Protein AF-A0A955N6A4-F1 (afdb_monomer)

Structure (mmCIF, N/CA/C/O backbone):
data_AF-A0A955N6A4-F1
#
_entry.id   AF-A0A955N6A4-F1
#
loop_
_atom_site.group_PDB
_atom_site.id
_atom_site.type_symbol
_atom_site.label_atom_id
_atom_site.label_alt_id
_atom_site.label_comp_id
_atom_site.label_asym_id
_atom_site.label_entity_id
_atom_site.label_seq_id
_atom_site.pdbx_PDB_ins_code
_atom_site.Cartn_x
_atom_site.Cartn_y
_atom_site.Cartn_z
_atom_site.occupancy
_atom_site.B_iso_or_equiv
_atom_site.auth_seq_id
_atom_site.auth_comp_id
_atom_site.auth_asym_id
_atom_site.auth_atom_id
_atom_site.pdbx_PDB_model_num
ATOM 1 N N . GLY A 1 1 ? -5.826 -9.519 15.016 1.00 80.50 1 GLY A N 1
ATOM 2 C CA . GLY A 1 1 ? -5.200 -8.905 13.832 1.00 80.50 1 GLY A CA 1
ATOM 3 C C . GLY A 1 1 ? -6.111 -9.140 12.654 1.00 80.50 1 GLY A C 1
ATOM 4 O O . GLY A 1 1 ? -6.781 -10.165 12.646 1.00 80.50 1 GLY A O 1
ATOM 5 N N . LEU A 1 2 ? -6.178 -8.193 11.730 1.00 94.69 2 LEU A N 1
ATOM 6 C CA . LEU A 1 2 ? -6.999 -8.264 10.521 1.00 94.69 2 LEU A CA 1
ATOM 7 C C . LEU A 1 2 ? -6.100 -8.597 9.326 1.00 94.69 2 LEU A C 1
ATOM 9 O O . LEU A 1 2 ? -4.927 -8.227 9.340 1.00 94.69 2 LEU A O 1
ATOM 13 N N . THR A 1 3 ? -6.622 -9.296 8.319 1.00 96.44 3 THR A N 1
ATOM 14 C CA . THR A 1 3 ? -5.871 -9.633 7.098 1.00 96.44 3 THR A CA 1
ATOM 15 C C . THR A 1 3 ? -6.649 -9.162 5.884 1.00 96.44 3 THR A C 1
ATOM 17 O O . THR A 1 3 ? -7.844 -9.420 5.819 1.00 96.44 3 THR A O 1
ATOM 20 N N . VAL A 1 4 ? -5.971 -8.492 4.956 1.00 96.88 4 VAL A N 1
ATOM 21 C CA . VAL A 1 4 ? -6.491 -8.117 3.638 1.00 96.88 4 VAL A 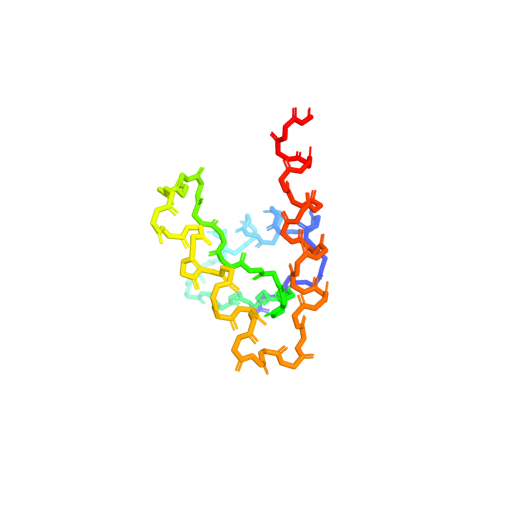CA 1
ATOM 22 C C . VAL A 1 4 ? -5.821 -9.025 2.611 1.00 96.88 4 VAL A C 1
ATOM 24 O O . VAL A 1 4 ? -4.609 -8.926 2.401 1.00 96.88 4 VAL A O 1
ATOM 27 N N . ASP A 1 5 ? -6.595 -9.919 2.008 1.00 94.81 5 ASP A N 1
ATOM 28 C CA . ASP A 1 5 ? -6.188 -10.806 0.916 1.00 94.81 5 ASP A CA 1
ATOM 29 C C . ASP A 1 5 ? -6.862 -10.431 -0.415 1.00 94.81 5 ASP A C 1
ATOM 31 O O . ASP A 1 5 ? -6.208 -10.489 -1.457 1.00 94.81 5 ASP A O 1
ATOM 35 N N . ASP A 1 6 ? -8.114 -9.964 -0.380 1.00 93.94 6 ASP A N 1
ATOM 36 C CA . ASP A 1 6 ? -8.786 -9.296 -1.497 1.00 93.94 6 ASP A CA 1
ATOM 37 C C . ASP A 1 6 ? -8.660 -7.759 -1.377 1.00 93.94 6 ASP A C 1
ATOM 39 O O . ASP A 1 6 ? -9.111 -7.165 -0.390 1.00 93.94 6 ASP A O 1
ATOM 43 N N . PRO A 1 7 ? -8.086 -7.065 -2.380 1.00 91.44 7 PRO A N 1
ATOM 44 C CA . PRO A 1 7 ? -8.054 -5.605 -2.422 1.00 91.44 7 PRO A CA 1
ATOM 45 C C . PRO A 1 7 ? -9.426 -4.927 -2.281 1.00 91.44 7 PRO A C 1
ATOM 47 O O . PRO A 1 7 ? -9.485 -3.795 -1.798 1.00 91.44 7 PRO A O 1
ATOM 50 N N . ALA A 1 8 ? -10.519 -5.582 -2.688 1.00 94.81 8 ALA A N 1
ATOM 51 C CA . ALA A 1 8 ? -11.878 -5.051 -2.575 1.00 94.81 8 ALA A CA 1
ATOM 52 C C . ALA A 1 8 ? -12.328 -4.876 -1.115 1.00 94.81 8 ALA A C 1
ATOM 54 O O . ALA A 1 8 ? -13.066 -3.937 -0.807 1.00 94.81 8 ALA A O 1
ATOM 55 N N . ASP A 1 9 ? -11.824 -5.714 -0.209 1.00 95.44 9 ASP A N 1
ATOM 56 C CA . ASP A 1 9 ? -12.163 -5.685 1.215 1.00 95.44 9 ASP A CA 1
ATOM 57 C C . ASP A 1 9 ? -11.290 -4.707 2.013 1.00 95.44 9 ASP A C 1
ATOM 59 O O . ASP A 1 9 ? -11.538 -4.446 3.190 1.00 95.44 9 ASP A O 1
ATOM 63 N N . CYS A 1 10 ? -10.275 -4.113 1.380 1.00 95.31 10 CYS A N 1
ATOM 64 C CA . CYS A 1 10 ? -9.337 -3.215 2.046 1.00 95.31 10 CYS A CA 1
ATOM 65 C C . CYS A 1 10 ? -10.056 -2.062 2.766 1.00 95.31 10 CYS A C 1
ATOM 67 O O . CYS A 1 10 ? -9.763 -1.785 3.926 1.00 95.31 10 CYS A O 1
ATOM 69 N N . GLY A 1 11 ? -11.045 -1.430 2.124 1.00 96.38 11 GLY A N 1
ATOM 70 C CA . GLY A 1 11 ? -11.788 -0.320 2.728 1.00 96.38 11 GLY A CA 1
ATOM 71 C C . GLY A 1 11 ? -12.517 -0.720 4.014 1.00 96.38 11 GLY A C 1
ATOM 72 O O . GLY A 1 11 ? -12.321 -0.100 5.058 1.00 96.38 11 GLY A O 1
ATOM 73 N N . SER A 1 12 ? -13.299 -1.800 3.965 1.00 97.12 12 SER A N 1
ATOM 74 C CA . SER A 1 12 ? -14.105 -2.258 5.103 1.00 97.12 12 SER A CA 1
ATOM 75 C C . SER A 1 12 ? -13.245 -2.771 6.262 1.00 97.12 12 SER A C 1
ATOM 77 O O . SER A 1 12 ? -13.551 -2.516 7.429 1.00 97.12 12 SER A O 1
ATOM 79 N N . ILE A 1 13 ? -12.135 -3.448 5.960 1.00 97.00 13 ILE A N 1
ATOM 80 C CA . ILE A 1 13 ? -11.191 -3.952 6.962 1.00 97.00 13 ILE A CA 1
ATOM 81 C C . ILE A 1 13 ? -10.460 -2.800 7.656 1.00 97.00 13 ILE A C 1
ATOM 83 O O . ILE A 1 13 ? -10.251 -2.841 8.871 1.00 97.00 13 ILE A O 1
ATOM 87 N N . ILE A 1 14 ? -10.090 -1.755 6.915 1.00 97.00 14 ILE A N 1
ATOM 88 C CA . ILE A 1 14 ? -9.477 -0.556 7.491 1.00 97.00 14 ILE A CA 1
ATOM 89 C C . ILE A 1 14 ? -10.475 0.201 8.376 1.00 97.00 14 ILE A C 1
ATOM 91 O O . ILE A 1 14 ? -10.115 0.592 9.489 1.00 97.00 14 ILE A O 1
ATOM 95 N N . ASP A 1 15 ? -11.735 0.331 7.957 1.00 97.75 15 ASP A N 1
ATOM 96 C CA . ASP A 1 15 ? -12.787 0.932 8.787 1.00 97.75 15 ASP A CA 1
ATOM 97 C C . ASP A 1 15 ? -12.972 0.165 10.106 1.00 97.75 15 ASP A C 1
ATOM 99 O O . ASP A 1 15 ? -13.041 0.762 11.185 1.00 97.75 15 ASP A O 1
ATOM 103 N N . GLN A 1 16 ? -12.975 -1.169 10.045 1.00 96.38 16 GLN A N 1
ATOM 104 C CA . GLN A 1 16 ? -13.034 -2.026 11.228 1.00 96.38 16 GLN A CA 1
ATOM 105 C C . GLN A 1 16 ? -11.804 -1.851 12.134 1.00 96.38 16 GLN A C 1
ATOM 107 O O . GLN A 1 16 ? -11.938 -1.818 13.363 1.00 96.38 16 GLN A O 1
ATOM 112 N N . ALA A 1 17 ? -10.608 -1.727 11.551 1.00 96.56 17 ALA A N 1
ATOM 113 C CA . ALA A 1 17 ? -9.371 -1.511 12.296 1.00 96.56 17 ALA A CA 1
ATOM 114 C C . ALA A 1 17 ? -9.442 -0.223 13.125 1.00 96.56 17 ALA A C 1
ATOM 116 O O . ALA A 1 17 ? -9.116 -0.245 14.311 1.00 96.56 17 ALA A O 1
ATOM 117 N N . PHE A 1 18 ? -9.921 0.876 12.534 1.00 96.88 18 PHE A N 1
ATOM 118 C CA . PHE A 1 18 ? -10.038 2.165 13.222 1.00 96.88 18 PHE A CA 1
ATOM 119 C C . PHE A 1 18 ? -11.096 2.187 14.328 1.00 96.88 18 PHE A C 1
ATOM 121 O O . PHE A 1 18 ? -10.961 2.951 15.283 1.00 96.88 18 PHE A O 1
ATOM 128 N N . GLN A 1 19 ? -12.134 1.359 14.225 1.00 96.88 19 GLN A N 1
ATOM 129 C CA . GLN A 1 19 ? -13.190 1.263 15.239 1.00 96.88 19 GLN A CA 1
ATOM 130 C C . GLN A 1 19 ? -12.836 0.328 16.402 1.00 96.88 19 GLN A C 1
ATOM 132 O O . GLN A 1 19 ? -13.516 0.335 17.429 1.00 96.88 19 GLN A O 1
ATOM 137 N N . THR A 1 20 ? -11.788 -0.484 16.264 1.00 96.00 20 THR A N 1
ATOM 138 C CA . THR A 1 20 ? -11.381 -1.433 17.302 1.00 96.00 20 THR A CA 1
ATOM 139 C C . THR A 1 20 ? -10.630 -0.699 18.424 1.00 96.00 20 THR A C 1
ATOM 141 O O . THR A 1 20 ? -9.623 -0.044 18.157 1.00 96.00 20 THR A O 1
ATOM 144 N N . PRO A 1 21 ? -11.060 -0.802 19.696 1.00 96.06 21 PRO A N 1
ATOM 145 C CA . PRO A 1 21 ? -10.358 -0.155 20.801 1.00 96.06 21 PRO A CA 1
ATOM 146 C C . PRO A 1 21 ? -8.956 -0.740 21.027 1.00 96.06 21 PRO A C 1
ATOM 148 O O . PRO A 1 21 ? -8.805 -1.930 21.303 1.00 96.06 21 PRO A O 1
ATOM 151 N N . GLY A 1 22 ? -7.937 0.122 20.993 1.00 95.00 22 GLY A N 1
ATOM 152 C CA . GLY A 1 22 ? -6.542 -0.245 21.253 1.00 95.00 22 GLY A CA 1
ATOM 153 C C . GLY A 1 22 ? -5.728 -0.557 19.988 1.00 95.00 22 GLY A C 1
ATOM 154 O O . GLY A 1 22 ? -6.190 -0.323 18.875 1.00 95.00 22 GLY A O 1
ATOM 155 N N . PRO A 1 23 ? -4.475 -1.029 20.134 1.00 96.44 23 PRO A N 1
ATOM 156 C CA . PRO A 1 23 ? -3.600 -1.302 18.996 1.00 96.44 23 PRO A CA 1
ATOM 157 C C . PRO A 1 23 ? -4.112 -2.457 18.127 1.00 96.44 23 PRO A C 1
ATOM 159 O O . PRO A 1 23 ? -4.424 -3.535 18.635 1.00 96.44 23 PRO A O 1
ATOM 162 N N . VAL A 1 24 ? -4.110 -2.260 16.808 1.00 97.19 24 VAL A N 1
ATOM 163 C CA . VAL A 1 24 ? -4.508 -3.276 15.823 1.00 97.19 24 VAL A CA 1
ATOM 164 C C . VAL A 1 24 ? -3.378 -3.519 14.831 1.00 97.19 24 VAL A C 1
ATOM 166 O O . VAL A 1 24 ? -2.774 -2.583 14.316 1.00 97.19 24 VAL A O 1
ATOM 169 N N . LEU A 1 25 ? -3.120 -4.795 14.539 1.00 96.69 25 LEU A N 1
ATOM 170 C CA . LEU A 1 25 ? -2.266 -5.217 13.432 1.00 96.69 25 LEU A CA 1
ATOM 171 C C . LEU A 1 25 ? -3.140 -5.566 12.224 1.00 96.69 25 LEU A C 1
ATOM 173 O O . LEU A 1 25 ? -4.002 -6.444 12.341 1.00 96.69 25 LEU A O 1
ATOM 177 N N . VAL A 1 26 ? -2.883 -4.915 11.090 1.00 96.94 26 VAL A N 1
ATOM 178 C CA . VAL A 1 26 ? -3.473 -5.241 9.785 1.00 96.94 26 VAL A CA 1
ATOM 179 C C . VAL A 1 26 ? -2.376 -5.807 8.887 1.00 96.94 26 VAL A C 1
ATOM 181 O O . VAL A 1 26 ? -1.344 -5.167 8.690 1.00 96.94 26 VAL A O 1
ATOM 184 N N . GLN A 1 27 ? -2.582 -7.010 8.362 1.00 96.50 27 GLN A N 1
ATOM 185 C CA . GLN A 1 27 ? -1.675 -7.673 7.433 1.00 96.50 27 GLN A CA 1
ATOM 186 C C . GLN A 1 27 ? -2.256 -7.607 6.021 1.00 96.50 27 GLN A C 1
ATOM 188 O O . GLN A 1 27 ? -3.281 -8.218 5.752 1.00 96.50 27 GLN A O 1
ATOM 193 N N . ALA A 1 28 ? -1.605 -6.875 5.122 1.00 95.00 28 ALA A N 1
ATOM 194 C CA . ALA A 1 28 ? -2.002 -6.813 3.719 1.00 95.00 28 ALA A CA 1
ATOM 195 C C . ALA A 1 28 ? -1.123 -7.747 2.881 1.00 95.00 28 ALA A C 1
ATOM 197 O O . ALA A 1 28 ? 0.105 -7.621 2.893 1.00 95.00 28 ALA A O 1
ATOM 198 N N . ILE A 1 29 ? -1.747 -8.675 2.159 1.00 93.31 29 ILE A N 1
ATOM 199 C CA . ILE A 1 29 ? -1.077 -9.495 1.152 1.00 93.31 29 ILE A CA 1
ATOM 200 C C . ILE A 1 29 ? -1.025 -8.668 -0.133 1.00 93.31 29 ILE A C 1
ATOM 202 O O . ILE A 1 29 ? -2.055 -8.302 -0.689 1.00 93.31 29 ILE A O 1
ATOM 206 N N . VAL A 1 30 ? 0.184 -8.347 -0.588 1.00 88.56 30 VAL A N 1
ATOM 207 C CA . VAL A 1 30 ? 0.418 -7.529 -1.787 1.00 88.56 30 VAL A CA 1
ATOM 208 C C . VAL A 1 30 ? 1.226 -8.312 -2.815 1.00 88.56 30 VAL A C 1
ATOM 210 O O . VAL A 1 30 ? 2.016 -9.183 -2.445 1.00 88.56 30 VAL A O 1
ATOM 213 N N . ASP A 1 31 ? 1.044 -8.003 -4.102 1.00 83.19 31 ASP A N 1
ATOM 214 C CA . ASP A 1 31 ? 1.886 -8.570 -5.157 1.00 83.19 31 ASP A CA 1
ATOM 215 C C . ASP A 1 31 ? 3.320 -8.023 -5.010 1.00 83.19 31 ASP A C 1
ATOM 217 O O . ASP A 1 31 ? 3.528 -6.814 -5.143 1.00 83.19 31 ASP A O 1
ATOM 221 N N . PRO A 1 32 ? 4.333 -8.873 -4.753 1.00 74.38 32 PRO A N 1
ATOM 222 C CA . PRO A 1 32 ? 5.720 -8.424 -4.645 1.00 74.38 32 PRO A CA 1
ATOM 223 C C . PRO A 1 32 ? 6.321 -7.980 -5.990 1.00 74.38 32 PRO A C 1
ATOM 225 O O . PRO A 1 32 ? 7.440 -7.471 -6.016 1.00 74.38 32 PRO A O 1
ATOM 228 N N . PHE A 1 33 ? 5.624 -8.208 -7.106 1.00 70.31 33 PHE A N 1
ATOM 229 C CA . PHE A 1 33 ? 6.070 -7.872 -8.457 1.00 70.31 33 PHE A CA 1
ATOM 230 C C . PHE A 1 33 ? 5.425 -6.605 -9.020 1.00 70.31 33 PHE A C 1
ATOM 232 O O . PHE A 1 33 ? 5.724 -6.260 -10.165 1.00 70.31 33 PHE A O 1
ATOM 239 N N . GLU A 1 34 ? 4.582 -5.911 -8.251 1.00 66.38 34 GLU A N 1
ATOM 240 C CA . GLU A 1 34 ? 4.140 -4.564 -8.605 1.00 66.38 34 GLU A CA 1
ATOM 241 C C . GLU A 1 34 ? 5.347 -3.618 -8.469 1.00 66.38 34 GLU A C 1
ATOM 243 O O . GLU A 1 34 ? 5.855 -3.420 -7.358 1.00 66.38 34 GLU A O 1
ATOM 248 N N . PRO A 1 35 ? 5.885 -3.066 -9.574 1.00 61.38 35 PRO A N 1
ATOM 249 C CA . PRO A 1 35 ? 7.009 -2.154 -9.472 1.00 61.38 35 PRO A CA 1
ATOM 250 C C . PRO A 1 35 ? 6.558 -0.906 -8.707 1.00 61.38 35 PRO A C 1
ATOM 252 O O . PRO A 1 35 ? 5.533 -0.326 -9.070 1.00 61.38 35 PRO A O 1
ATOM 255 N N . PRO A 1 36 ? 7.316 -0.429 -7.702 1.00 59.16 36 PRO A N 1
ATOM 256 C CA . PRO A 1 36 ? 7.035 0.848 -7.064 1.00 59.16 36 PRO A CA 1
ATOM 257 C C . PRO A 1 36 ? 7.311 1.967 -8.076 1.00 59.16 36 PRO A C 1
ATOM 259 O O . PRO A 1 36 ? 8.406 2.527 -8.131 1.00 59.16 36 PRO A O 1
ATOM 262 N N . MET A 1 37 ? 6.338 2.259 -8.939 1.00 56.97 37 MET A N 1
ATOM 263 C CA . MET A 1 37 ? 6.397 3.377 -9.869 1.00 56.97 37 MET A CA 1
ATOM 264 C C . MET A 1 37 ? 5.906 4.632 -9.144 1.00 56.97 37 MET A C 1
ATOM 266 O O . MET A 1 37 ? 4.759 4.676 -8.704 1.00 56.97 37 MET A O 1
ATOM 270 N N . PRO A 1 38 ? 6.743 5.672 -8.988 1.00 57.53 38 PRO A N 1
ATOM 271 C CA . PRO A 1 38 ? 6.260 6.937 -8.466 1.00 57.53 38 PRO A CA 1
ATOM 272 C C . PRO A 1 38 ? 5.318 7.594 -9.482 1.00 57.53 38 PRO A C 1
ATOM 274 O O . PRO A 1 38 ? 5.577 7.561 -10.685 1.00 57.53 38 PRO A O 1
ATOM 2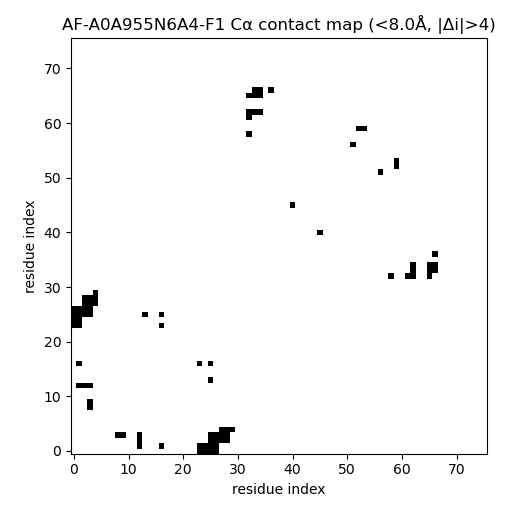77 N N . ALA A 1 39 ? 4.268 8.255 -8.983 1.00 58.03 39 ALA A N 1
ATOM 278 C CA . ALA A 1 39 ? 3.232 8.923 -9.783 1.00 58.03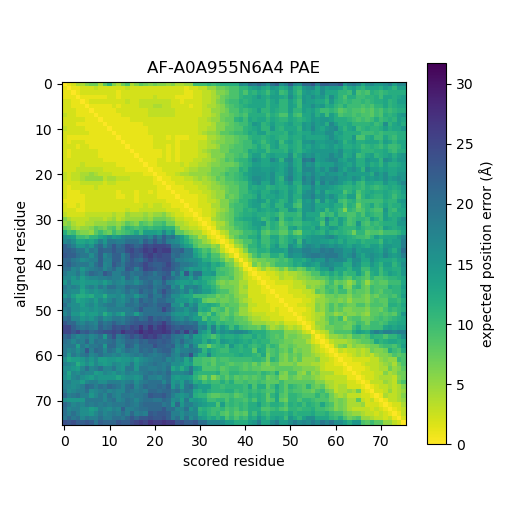 39 ALA A CA 1
ATOM 279 C C . ALA A 1 39 ? 3.783 9.912 -10.834 1.00 58.03 39 ALA A C 1
ATOM 281 O O . ALA A 1 39 ? 3.154 10.161 -11.857 1.00 58.03 39 ALA A O 1
ATOM 282 N N . ASN A 1 40 ? 4.985 10.454 -10.607 1.00 58.22 40 ASN A N 1
ATOM 283 C CA . ASN A 1 40 ? 5.739 11.227 -11.587 1.00 58.22 40 ASN A CA 1
ATOM 284 C C . ASN A 1 40 ? 7.163 10.674 -11.681 1.00 58.22 40 ASN A C 1
ATOM 286 O O . ASN A 1 40 ? 7.976 10.878 -10.778 1.00 58.22 40 ASN A O 1
ATOM 290 N N . ILE A 1 41 ? 7.477 9.995 -12.784 1.00 66.25 41 ILE A N 1
ATOM 291 C CA . ILE A 1 41 ? 8.854 9.621 -13.109 1.00 66.25 41 ILE A CA 1
ATOM 292 C C . ILE A 1 41 ? 9.493 10.720 -13.950 1.00 66.25 41 ILE A C 1
ATOM 294 O O . ILE A 1 41 ?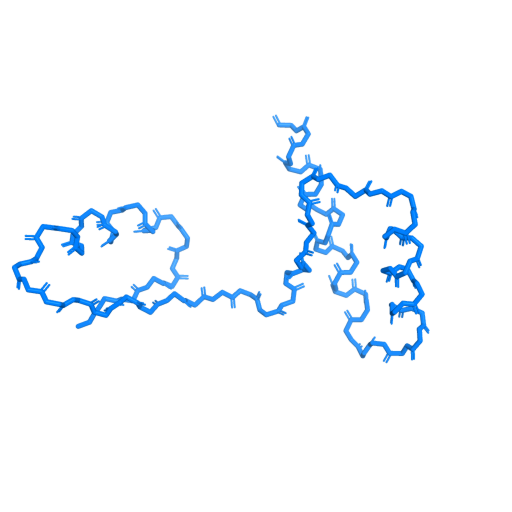 8.980 11.123 -14.994 1.00 66.25 41 ILE A O 1
ATOM 298 N N . THR A 1 42 ? 10.653 11.195 -13.514 1.00 69.12 42 THR A N 1
ATOM 299 C CA . THR A 1 42 ? 11.540 11.950 -14.400 1.00 69.12 42 THR A CA 1
ATOM 300 C C . THR A 1 42 ? 12.120 11.007 -15.459 1.00 69.12 42 THR A C 1
ATOM 302 O O . THR A 1 42 ? 12.280 9.806 -15.222 1.00 69.12 42 THR A O 1
ATOM 305 N N . MET A 1 43 ? 12.492 11.537 -16.628 1.00 67.38 43 MET A N 1
ATOM 306 C CA . MET A 1 43 ? 13.107 10.728 -17.695 1.00 67.38 43 MET A CA 1
ATOM 307 C C . MET A 1 43 ? 14.376 9.992 -17.227 1.00 67.38 43 MET A C 1
ATOM 309 O O . MET A 1 43 ? 14.657 8.884 -17.678 1.00 67.38 43 MET A O 1
ATOM 313 N N . SER A 1 44 ? 15.120 10.562 -16.272 1.00 72.25 44 SER A N 1
ATOM 314 C CA . SER A 1 44 ? 16.307 9.926 -15.689 1.00 72.25 44 SER A CA 1
ATOM 315 C C . SER A 1 44 ? 15.969 8.732 -14.787 1.00 72.25 44 SER A C 1
ATOM 317 O O . SER A 1 44 ? 16.728 7.764 -14.750 1.00 72.25 44 SER A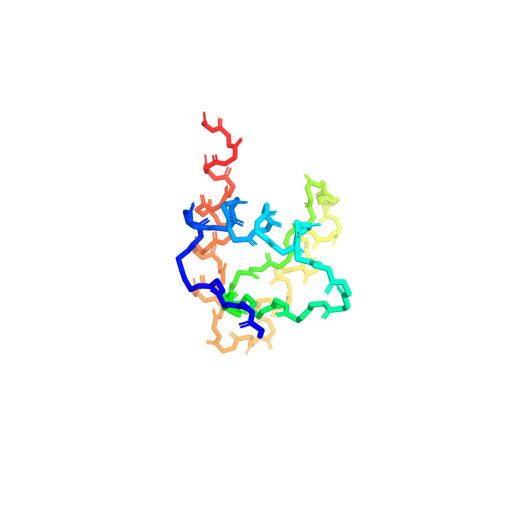 O 1
ATOM 319 N N . GLN A 1 45 ? 14.829 8.753 -14.092 1.00 71.25 45 GLN A N 1
ATOM 320 C CA . GLN A 1 45 ? 14.342 7.614 -13.306 1.00 71.25 45 GLN A CA 1
ATOM 321 C C . GLN A 1 45 ? 13.818 6.493 -14.209 1.00 71.25 45 GLN A C 1
ATOM 323 O O . GLN A 1 45 ? 14.105 5.328 -13.945 1.00 71.25 45 GLN A O 1
ATOM 328 N N . ALA A 1 46 ? 13.140 6.838 -15.308 1.00 73.38 46 ALA A N 1
ATOM 329 C CA . ALA A 1 46 ? 12.695 5.868 -16.309 1.00 73.38 46 ALA A CA 1
ATOM 330 C C . ALA A 1 46 ? 13.879 5.110 -16.936 1.00 73.38 46 ALA A C 1
ATOM 332 O O . ALA A 1 46 ? 13.839 3.888 -17.065 1.00 73.38 46 ALA A O 1
ATOM 333 N N . ALA A 1 47 ? 14.964 5.824 -17.260 1.00 73.31 47 ALA A N 1
ATOM 334 C CA . ALA A 1 47 ? 16.181 5.221 -17.794 1.00 73.31 47 ALA A CA 1
ATOM 335 C C . ALA A 1 47 ? 16.833 4.251 -16.797 1.00 73.31 47 ALA A C 1
ATOM 337 O O . ALA A 1 47 ? 17.188 3.140 -17.177 1.00 73.31 47 ALA A O 1
ATOM 338 N N . LYS A 1 48 ? 16.930 4.627 -15.514 1.00 76.44 48 LYS A N 1
ATOM 339 C CA . LYS A 1 48 ? 17.467 3.745 -14.464 1.00 76.44 48 LYS A CA 1
ATOM 340 C C . LYS A 1 48 ? 16.598 2.510 -14.223 1.00 76.44 48 LYS A C 1
ATOM 342 O O . LYS A 1 48 ? 17.142 1.436 -13.994 1.00 76.44 48 LYS A O 1
ATOM 347 N N . PHE A 1 49 ? 15.276 2.648 -14.308 1.00 72.75 49 PHE A N 1
ATOM 348 C CA . PHE A 1 49 ? 14.338 1.527 -14.223 1.00 72.75 49 PHE A CA 1
ATOM 349 C C . PHE A 1 49 ? 14.483 0.566 -15.416 1.00 72.75 49 PHE A C 1
ATOM 351 O O . PHE A 1 49 ? 14.549 -0.651 -15.244 1.00 72.75 49 PHE A O 1
ATOM 358 N N . ALA A 1 50 ? 14.616 1.098 -16.633 1.00 73.25 50 ALA A N 1
ATOM 359 C CA . ALA A 1 50 ? 14.903 0.290 -17.818 1.00 73.25 50 ALA A CA 1
ATOM 360 C C . ALA A 1 50 ? 16.279 -0.398 -17.723 1.00 73.25 50 ALA A C 1
ATOM 362 O O . ALA A 1 50 ? 16.415 -1.570 -18.075 1.00 73.25 50 ALA A O 1
ATOM 363 N N . GLU A 1 51 ? 17.288 0.301 -17.198 1.00 77.12 51 GLU A N 1
ATOM 364 C CA . GLU A 1 51 ? 18.630 -0.237 -16.971 1.00 77.12 51 GLU A CA 1
ATOM 365 C C . GLU A 1 51 ? 18.621 -1.372 -15.935 1.00 77.12 51 GLU A C 1
ATOM 367 O O . GLU A 1 51 ? 19.262 -2.399 -16.159 1.00 77.12 51 GLU A O 1
ATOM 372 N N . SER A 1 52 ? 17.869 -1.243 -14.836 1.00 71.50 52 SER A N 1
ATOM 373 C CA . SER A 1 52 ? 17.744 -2.303 -13.827 1.00 71.50 52 SER A CA 1
ATOM 374 C C . SER A 1 52 ? 17.016 -3.538 -14.364 1.00 71.50 52 SER A C 1
ATOM 376 O O . SER A 1 52 ? 17.440 -4.657 -14.087 1.00 71.50 52 SER A O 1
ATOM 378 N N . LEU A 1 53 ? 15.989 -3.360 -15.203 1.00 70.75 53 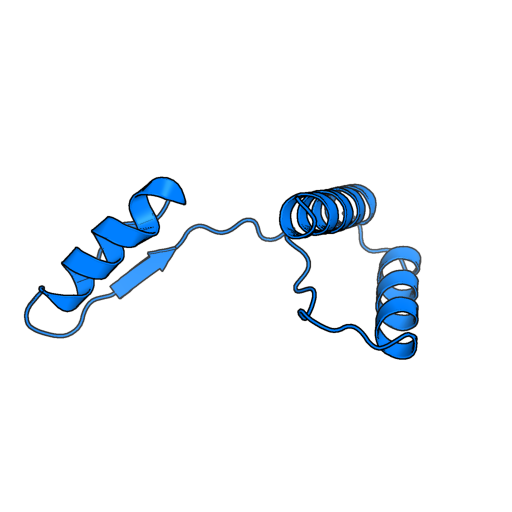LEU A N 1
ATOM 379 C CA . LEU A 1 53 ? 15.318 -4.471 -15.893 1.00 70.75 53 LEU A CA 1
ATOM 380 C C . LEU A 1 53 ? 16.251 -5.181 -16.890 1.00 70.75 53 LEU A C 1
ATOM 382 O O . LEU A 1 53 ? 16.221 -6.409 -17.011 1.00 70.75 53 LEU A O 1
ATOM 386 N N . ALA A 1 54 ? 17.096 -4.425 -17.596 1.00 70.69 54 ALA A N 1
ATOM 387 C CA . ALA A 1 54 ? 18.053 -4.961 -18.562 1.00 70.69 54 ALA A CA 1
ATOM 388 C C . ALA A 1 54 ? 19.248 -5.670 -17.898 1.00 70.69 54 ALA A C 1
ATOM 390 O O . ALA A 1 54 ? 19.746 -6.654 -18.445 1.00 70.69 54 ALA A O 1
ATOM 391 N N . LYS A 1 55 ? 19.679 -5.219 -16.710 1.00 74.88 55 LYS A N 1
ATOM 392 C CA . LYS A 1 55 ? 20.815 -5.770 -15.944 1.00 74.88 55 LYS A CA 1
ATOM 393 C C . LYS A 1 55 ? 20.569 -7.138 -15.293 1.00 74.88 55 LYS A C 1
ATOM 395 O O . LYS A 1 55 ? 21.470 -7.651 -14.636 1.00 74.88 55 LYS A O 1
ATOM 400 N N . GLY A 1 56 ? 19.415 -7.762 -15.537 1.00 62.53 56 GLY A N 1
ATOM 401 C CA . GLY A 1 56 ? 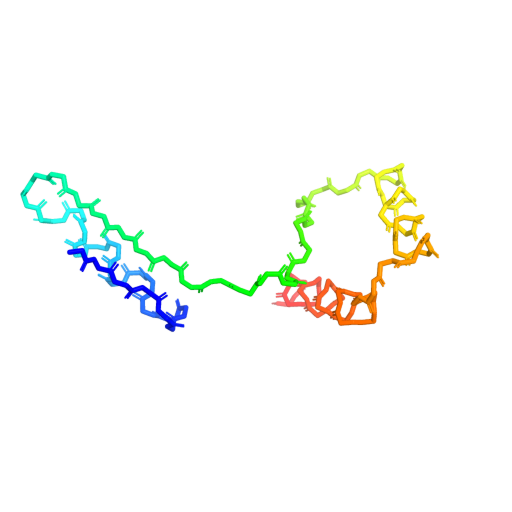19.205 -9.182 -15.242 1.00 62.53 56 GLY A CA 1
ATOM 402 C C . GLY A 1 56 ? 18.179 -9.483 -14.158 1.00 62.53 56 GLY A C 1
ATOM 403 O O . GLY A 1 56 ? 18.247 -10.561 -13.578 1.00 62.53 56 GLY A O 1
ATOM 404 N N . GLU A 1 57 ? 17.227 -8.580 -13.902 1.00 71.19 57 GLU A N 1
ATOM 405 C CA . GLU A 1 57 ? 16.092 -8.874 -13.024 1.00 71.19 57 GLU A CA 1
ATOM 406 C C . GLU A 1 57 ? 15.379 -10.158 -13.512 1.00 71.19 57 GLU A C 1
ATOM 408 O O . GLU A 1 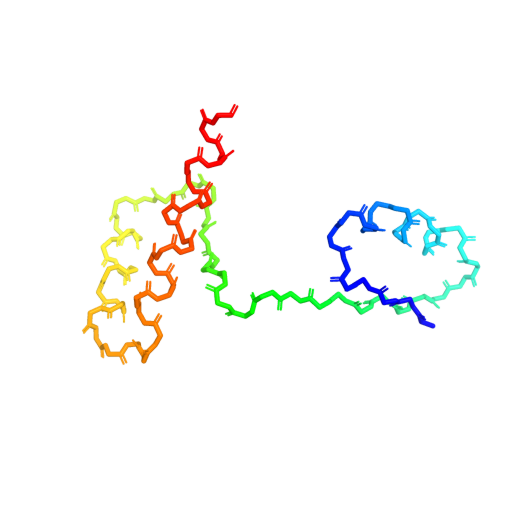57 ? 14.832 -10.165 -14.624 1.00 71.19 57 GLU A O 1
ATOM 413 N N . PRO A 1 58 ? 15.379 -11.265 -12.739 1.00 69.38 58 PRO A N 1
ATOM 414 C CA . PRO A 1 58 ? 14.874 -12.562 -13.203 1.00 69.38 58 PRO A CA 1
ATOM 415 C C . PRO A 1 58 ? 13.411 -12.503 -13.654 1.00 69.38 58 PRO A C 1
ATOM 417 O O . PRO A 1 58 ? 13.002 -13.207 -14.576 1.00 69.38 58 PRO A O 1
ATOM 420 N N . ASN A 1 59 ? 12.637 -11.599 -13.046 1.00 70.12 59 ASN A N 1
ATOM 421 C CA . ASN A 1 59 ? 11.213 -11.402 -13.302 1.00 70.12 59 ASN A CA 1
ATOM 422 C C . ASN A 1 59 ? 10.909 -10.206 -14.222 1.00 70.12 59 ASN A C 1
ATOM 424 O O . ASN A 1 59 ? 9.764 -9.754 -14.281 1.00 70.12 59 ASN A O 1
ATOM 428 N N . ARG A 1 60 ? 11.900 -9.706 -14.979 1.00 69.75 60 ARG A N 1
ATOM 429 C CA . ARG A 1 60 ? 11.803 -8.506 -15.838 1.00 69.75 60 ARG A CA 1
ATOM 430 C C . ARG A 1 60 ? 10.533 -8.420 -16.691 1.00 69.75 60 ARG A C 1
ATOM 432 O O . ARG A 1 60 ? 9.952 -7.349 -16.811 1.00 69.75 60 ARG A O 1
ATOM 439 N N . MET A 1 61 ? 10.091 -9.542 -17.268 1.00 71.06 61 MET A N 1
ATOM 440 C CA . MET A 1 61 ? 8.924 -9.577 -18.158 1.00 71.06 61 MET A CA 1
ATOM 441 C C . MET A 1 61 ? 7.615 -9.380 -17.396 1.00 71.06 61 MET A C 1
ATOM 443 O O . MET A 1 61 ? 6.739 -8.662 -17.870 1.00 71.06 61 MET A O 1
ATOM 447 N N . LYS A 1 62 ? 7.493 -9.993 -16.213 1.00 71.00 62 LYS A N 1
ATOM 448 C CA . LYS A 1 62 ? 6.309 -9.863 -15.362 1.00 71.00 62 LYS A CA 1
ATOM 449 C C . LYS A 1 62 ? 6.210 -8.438 -14.818 1.00 71.00 62 LYS A C 1
ATOM 451 O O . LYS A 1 62 ? 5.176 -7.809 -14.974 1.00 71.00 62 LYS A O 1
ATOM 456 N N . ILE A 1 63 ? 7.324 -7.899 -14.320 1.00 68.19 63 ILE A N 1
ATOM 457 C CA . ILE A 1 63 ? 7.407 -6.527 -13.799 1.00 68.19 63 ILE A CA 1
ATOM 458 C C . ILE A 1 63 ? 7.055 -5.501 -14.886 1.00 68.19 63 ILE A C 1
ATOM 460 O O . ILE A 1 63 ? 6.258 -4.599 -14.643 1.00 68.19 63 ILE A O 1
ATOM 464 N N . ALA A 1 64 ? 7.598 -5.649 -16.100 1.00 72.88 64 ALA A N 1
ATOM 465 C CA . ALA A 1 64 ? 7.303 -4.744 -17.211 1.00 72.88 64 ALA A CA 1
ATOM 466 C C . ALA A 1 64 ? 5.823 -4.783 -17.637 1.00 72.88 64 ALA A C 1
ATOM 468 O O . ALA A 1 64 ? 5.232 -3.732 -17.876 1.00 72.88 64 ALA A O 1
ATOM 469 N N . MET A 1 65 ? 5.216 -5.975 -17.707 1.00 72.62 65 MET A N 1
ATOM 470 C CA . MET A 1 65 ? 3.793 -6.152 -18.035 1.00 72.62 65 MET A CA 1
ATOM 471 C C . MET A 1 65 ? 2.876 -5.527 -16.978 1.00 72.62 65 MET A C 1
ATOM 473 O O . MET A 1 65 ? 1.899 -4.860 -17.328 1.00 72.62 65 MET A O 1
ATOM 477 N N . THR A 1 66 ? 3.206 -5.706 -15.698 1.00 70.06 66 THR A N 1
ATOM 478 C CA . THR A 1 66 ? 2.4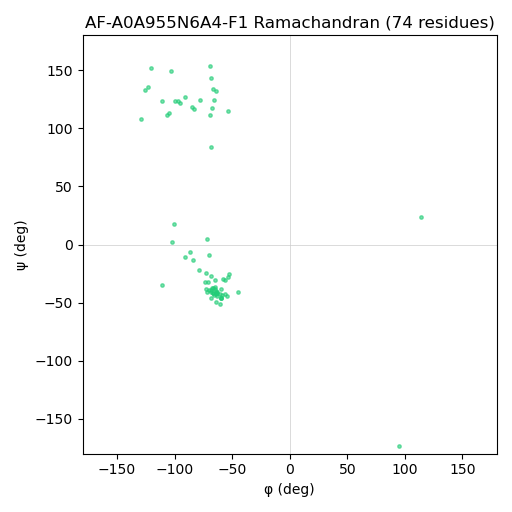64 -5.125 -14.576 1.00 70.06 66 THR A CA 1
ATOM 479 C C . THR A 1 66 ? 2.543 -3.596 -14.596 1.00 70.06 66 THR A C 1
ATOM 481 O O . THR A 1 66 ? 1.504 -2.939 -14.625 1.00 70.06 66 THR A O 1
ATOM 484 N N . ALA A 1 67 ? 3.747 -3.022 -14.738 1.00 69.69 67 ALA A N 1
ATOM 485 C CA . ALA A 1 67 ? 3.934 -1.570 -14.847 1.00 69.69 67 ALA A CA 1
ATOM 486 C C . ALA A 1 67 ? 3.135 -0.955 -16.008 1.00 69.69 67 ALA A C 1
ATOM 488 O O . ALA A 1 67 ? 2.536 0.112 -15.864 1.00 69.69 67 ALA A O 1
ATOM 489 N N . LEU A 1 68 ? 3.123 -1.621 -17.167 1.00 72.94 68 LEU A N 1
ATOM 490 C CA . LEU A 1 68 ? 2.405 -1.147 -18.349 1.00 72.94 68 LEU A CA 1
ATOM 491 C C . LEU A 1 68 ? 0.884 -1.204 -18.145 1.00 72.94 68 LEU A C 1
ATOM 493 O O . LEU A 1 68 ? 0.180 -0.264 -18.506 1.00 72.94 68 LEU A O 1
ATOM 497 N N . SER A 1 69 ? 0.390 -2.278 -17.524 1.00 70.44 69 SER A N 1
ATOM 498 C CA . SER A 1 69 ? -1.035 -2.467 -17.225 1.00 70.44 69 SER A CA 1
ATOM 499 C C . SER A 1 69 ? -1.541 -1.457 -16.192 1.00 70.44 69 SER A C 1
ATOM 501 O O . SER A 1 69 ? -2.610 -0.878 -16.385 1.00 70.44 69 SER A O 1
ATOM 503 N N . GLY A 1 70 ? -0.754 -1.184 -15.144 1.00 61.84 70 GLY A N 1
ATOM 504 C CA . GLY A 1 70 ? -1.046 -0.143 -14.155 1.00 61.84 70 GLY A CA 1
ATOM 505 C C . GLY A 1 70 ? -1.150 1.242 -14.795 1.00 61.84 70 GLY A C 1
ATOM 506 O O . GLY A 1 70 ? -2.144 1.937 -14.608 1.00 61.84 70 GLY A O 1
ATOM 507 N N . ARG A 1 71 ? -0.198 1.593 -15.671 1.00 66.62 71 ARG A N 1
ATOM 508 C CA . ARG A 1 71 ? -0.209 2.856 -16.431 1.00 66.62 71 ARG A CA 1
ATOM 509 C C . ARG A 1 71 ? -1.442 3.029 -17.317 1.00 66.62 71 ARG A C 1
ATOM 511 O O . ARG A 1 71 ? -1.922 4.146 -17.456 1.00 66.62 71 ARG A O 1
ATOM 518 N N . VAL A 1 72 ? -1.934 1.959 -17.945 1.00 66.31 72 VAL A N 1
ATOM 519 C CA . VAL A 1 72 ? -3.161 2.007 -18.764 1.00 66.31 72 VAL A CA 1
ATOM 520 C C . VAL A 1 72 ? -4.394 2.201 -17.881 1.00 66.31 72 VAL A C 1
ATOM 522 O O . VAL A 1 72 ? -5.278 2.967 -18.247 1.00 66.31 72 VAL A O 1
ATOM 525 N N . ARG A 1 73 ? -4.435 1.551 -16.712 1.00 63.66 73 ARG A N 1
ATOM 526 C CA . ARG A 1 73 ? -5.548 1.632 -15.755 1.00 63.66 73 ARG A CA 1
ATOM 527 C C . ARG A 1 73 ? -5.626 2.972 -15.015 1.00 63.66 73 ARG A C 1
ATOM 529 O O . ARG A 1 73 ? -6.700 3.331 -14.569 1.00 63.66 73 ARG A O 1
ATOM 536 N N . GLU A 1 74 ? -4.519 3.703 -14.888 1.00 61.50 74 GLU A N 1
ATOM 537 C CA . GLU A 1 74 ? -4.509 5.082 -14.363 1.00 61.50 74 GLU A CA 1
ATOM 538 C C . GLU A 1 74 ? -4.947 6.132 -15.399 1.00 61.50 74 GLU A C 1
ATOM 540 O O . GLU A 1 74 ? -5.331 7.240 -15.029 1.00 61.50 74 GLU A O 1
ATOM 545 N N . LEU A 1 75 ? -4.849 5.818 -16.696 1.00 55.84 75 LEU A N 1
ATOM 546 C CA . LEU A 1 75 ? -5.183 6.737 -17.793 1.00 55.84 75 LEU A CA 1
ATOM 547 C C . LEU A 1 75 ? -6.647 6.639 -18.259 1.00 55.84 75 LEU A C 1
ATOM 549 O O . LEU A 1 75 ? -7.072 7.487 -19.046 1.00 55.84 75 LEU A O 1
ATOM 553 N N . VAL A 1 76 ? -7.392 5.625 -17.808 1.00 43.59 76 VAL A N 1
ATOM 554 C CA . VAL A 1 76 ? -8.807 5.359 -18.132 1.00 43.59 76 VAL A CA 1
ATOM 555 C C . VAL A 1 76 ? -9.625 5.387 -16.852 1.00 43.59 76 VAL A C 1
ATOM 557 O O . VAL A 1 76 ? -10.676 6.063 -16.856 1.00 43.59 76 VAL A O 1
#

Radius of gyration: 16.8 Å; Cα contacts (8 Å, |Δi|>4): 43; chains: 1; bounding box: 35×24×40 Å

Sequence (76 aa):
GLTVDDPADCGSIIDQAFQTPGPVLVQAIVDPFEPPMPANITMSQAAKFAESLAKGEPNRMKIAMTALSGRVRELV

Mean predicted aligned error: 10.37 Å

Solvent-accessible surface area (backbone atoms only — not comparable to full-atom values): 4777 Å² total; per-residue (Å²): 118,50,74,34,74,52,81,84,49,41,64,61,53,49,55,51,49,74,70,44,90,68,95,73,53,75,47,72,66,72,72,89,56,62,61,92,71,63,98,75,70,52,73,71,54,50,51,52,52,54,48,51,42,68,76,61,46,92,56,36,68,60,31,53,52,45,49,52,52,51,56,53,64,75,75,106

Foldseek 3Di:
DAEAPDPVCVVVRVVVCVPDPDDDDYHYDDDPLAPPDPPDDDPVNVVVVVVVLVVCPPCSVVSVVNPVVVVVVVVD

pLDDT: mean 78.7, std 14.47, range [43.59, 97.75]

Secondary structure (DSSP, 8-state):
-EEE-SGGGHHHHHHHHHHSSS---EEE---TTS----SS--HHHHHHHHHHHHTT-TTHHHHHHHHHHHHHHHH-